Protein AF-A0A8H6HK66-F1 (afdb_monomer)

Mean predicted aligned error: 11.76 Å

Sequence (104 aa):
IKTAQVAADKEKAAKNQAKEAVREQNQKDKEEALTKTGESLVLEDAEIRLPKKDELVRQLDYHRNAESALEIPDGARIPCKLNIRTNAMHIEYLLAAATRYKAR

Nearest PDB structures (foldseek):
  2wpv-assembly3_E  TM=6.144E-01  e=4.700E+00  Saccharomyces cerevisiae

Secondary structure (DSSP, 8-state):
-HHHHHHHHHHHHHHHHHHHHHHHHHHHHHHHTTTTS---SS--HHHHHSS-HHHHHHHHHHHHHHHHTS---TTTSPPPGGG--SHHHHHHHHHHHHHHHHT-

Foldseek 3Di:
DVVVVVVVVVVVVVVVVVVVVVVVVVVVVLVVLAPPQPQDQADDLVSLVPHDPSNLVVNLVSLLVVCVPPPDPPVQGRDDPVPQDDSVSSSVNSVSRNVVVVVD

pLDDT: mean 75.46, std 10.92, range [48.66, 90.69]

Organism: NCBI:txid980116

Structure (mmCIF, N/CA/C/O backbone):
data_AF-A0A8H6HK66-F1
#
_entry.id   AF-A0A8H6HK66-F1
#
loop_
_atom_site.group_PDB
_atom_site.id
_atom_site.type_symbol
_atom_site.label_atom_id
_atom_site.label_alt_id
_atom_site.label_comp_id
_atom_site.label_asym_id
_atom_site.label_entity_id
_atom_site.label_seq_id
_atom_site.pdbx_PDB_ins_code
_atom_site.Cartn_x
_atom_site.Cartn_y
_atom_site.Cartn_z
_atom_site.occupancy
_atom_site.B_iso_or_equiv
_atom_site.auth_seq_id
_atom_site.auth_comp_id
_atom_site.auth_asym_id
_atom_site.auth_atom_id
_atom_site.pdbx_PDB_model_num
ATOM 1 N N . ILE A 1 1 ? -19.675 -4.340 51.185 1.00 56.59 1 ILE A N 1
ATOM 2 C CA . ILE A 1 1 ? -18.888 -5.173 50.236 1.00 56.59 1 ILE A CA 1
ATOM 3 C C . ILE A 1 1 ? -19.566 -5.240 48.860 1.00 56.59 1 ILE A C 1
ATOM 5 O O . ILE A 1 1 ? -18.962 -4.783 47.902 1.00 56.59 1 ILE A O 1
ATOM 9 N N . LYS A 1 2 ? -20.835 -5.676 48.750 1.00 61.50 2 LYS A N 1
ATOM 10 C CA . LYS A 1 2 ? -21.553 -5.785 47.456 1.00 61.50 2 LYS A CA 1
ATOM 11 C C . LYS A 1 2 ? -21.710 -4.469 46.663 1.00 61.50 2 LYS A C 1
ATOM 13 O O . LYS A 1 2 ? -21.674 -4.497 45.442 1.00 61.50 2 LYS A O 1
ATOM 18 N N . THR A 1 3 ? -21.845 -3.316 47.320 1.00 59.31 3 THR A N 1
ATOM 19 C CA . THR A 1 3 ? -22.045 -2.010 46.650 1.00 59.31 3 THR A CA 1
ATOM 20 C C . THR A 1 3 ? -20.788 -1.461 45.968 1.00 59.31 3 THR A C 1
ATOM 22 O O . THR A 1 3 ? -20.888 -0.861 44.902 1.00 59.31 3 THR A O 1
ATOM 25 N N . ALA A 1 4 ? -19.606 -1.707 46.538 1.00 62.53 4 ALA A N 1
ATOM 26 C CA . ALA A 1 4 ? -18.332 -1.263 45.970 1.00 62.53 4 ALA A CA 1
ATOM 27 C C . ALA A 1 4 ? -17.945 -2.059 44.709 1.00 62.53 4 ALA A C 1
ATOM 29 O O . ALA A 1 4 ? -17.420 -1.486 43.760 1.00 62.53 4 ALA A O 1
ATOM 30 N N . GLN A 1 5 ? -18.270 -3.358 44.665 1.00 58.88 5 GLN A N 1
ATOM 31 C CA . GLN A 1 5 ? -18.079 -4.193 43.470 1.00 58.88 5 GLN A CA 1
ATOM 32 C C . GLN A 1 5 ? -18.983 -3.754 42.314 1.00 58.88 5 GLN A C 1
ATOM 34 O O . GLN A 1 5 ? -18.499 -3.555 41.206 1.00 58.88 5 GLN A O 1
ATOM 39 N N . VAL A 1 6 ? -20.266 -3.485 42.584 1.00 67.44 6 VAL A N 1
ATOM 40 C CA . VAL A 1 6 ? -21.215 -3.028 41.552 1.00 67.44 6 VAL A CA 1
ATOM 41 C C . VAL A 1 6 ? -20.816 -1.666 40.964 1.00 67.44 6 VAL A C 1
ATOM 43 O O . VAL A 1 6 ? -21.012 -1.430 39.773 1.00 67.44 6 VAL A O 1
ATOM 46 N N . ALA A 1 7 ? -20.242 -0.766 41.768 1.00 64.56 7 ALA A N 1
ATOM 47 C CA . ALA A 1 7 ? -19.735 0.517 41.280 1.00 64.56 7 ALA A CA 1
ATOM 48 C C . ALA A 1 7 ? -18.500 0.349 40.372 1.00 64.56 7 ALA A C 1
ATOM 50 O O . ALA A 1 7 ? -18.441 0.958 39.305 1.00 64.56 7 ALA A O 1
ATOM 51 N N . ALA A 1 8 ? -17.562 -0.526 40.750 1.00 68.19 8 ALA A N 1
ATOM 52 C CA . ALA A 1 8 ? -16.374 -0.823 39.951 1.00 68.19 8 ALA A CA 1
ATOM 53 C C . ALA A 1 8 ? -16.713 -1.526 38.620 1.00 68.19 8 ALA A C 1
ATOM 55 O O . ALA A 1 8 ? -16.128 -1.202 37.585 1.00 68.19 8 ALA A O 1
ATOM 56 N N . ASP A 1 9 ? -17.693 -2.436 38.617 1.00 64.31 9 ASP A N 1
ATOM 57 C CA . ASP A 1 9 ? -18.159 -3.105 37.396 1.00 64.31 9 ASP A CA 1
ATOM 58 C C . ASP A 1 9 ? -18.830 -2.126 36.422 1.00 64.31 9 ASP A C 1
ATOM 60 O O . ASP A 1 9 ? -18.580 -2.185 35.216 1.00 64.31 9 ASP A O 1
ATOM 64 N N . LYS A 1 10 ? -19.612 -1.161 36.930 1.00 69.00 10 LYS A N 1
ATOM 65 C CA . LYS A 1 10 ? -20.200 -0.092 36.103 1.00 69.00 10 LYS A CA 1
ATOM 66 C C . LYS A 1 10 ? -19.135 0.802 35.469 1.00 69.00 10 LYS A C 1
ATOM 68 O O . LYS A 1 10 ? -19.240 1.137 34.290 1.00 69.00 10 LYS A O 1
ATOM 73 N N . GLU A 1 11 ? -18.092 1.157 36.216 1.00 70.50 11 GLU A N 1
ATOM 74 C CA . GLU A 1 11 ? -17.004 1.990 35.696 1.00 70.50 11 GLU A CA 1
ATOM 75 C C . GLU A 1 11 ? -16.170 1.249 34.633 1.00 70.50 11 GLU A C 1
ATOM 77 O O . GLU A 1 11 ? -15.757 1.829 33.625 1.00 70.50 11 GLU A O 1
ATOM 82 N N .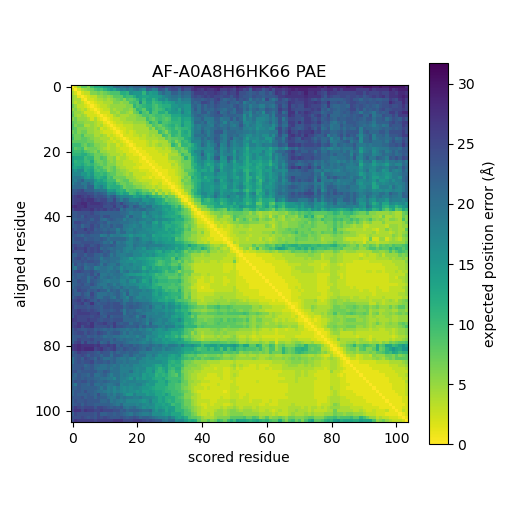 LYS A 1 12 ? -15.964 -0.061 34.815 1.00 67.88 12 LYS A N 1
ATOM 83 C CA . LYS A 1 12 ? -15.271 -0.916 33.844 1.00 67.88 12 LYS A CA 1
ATOM 84 C C . LYS A 1 12 ? -16.091 -1.113 32.565 1.00 67.88 12 LYS A C 1
ATOM 86 O O . LYS A 1 12 ? -15.527 -1.055 31.473 1.00 67.88 12 LYS A O 1
ATOM 91 N N . ALA A 1 13 ? -17.407 -1.286 32.689 1.00 66.75 13 ALA A N 1
ATOM 92 C CA . ALA A 1 13 ? -18.319 -1.384 31.552 1.00 66.75 13 ALA A CA 1
ATOM 93 C C . ALA A 1 13 ? -18.328 -0.094 30.714 1.00 66.75 13 ALA A C 1
ATOM 95 O O . ALA A 1 13 ? -18.186 -0.160 29.494 1.00 66.75 13 ALA A O 1
ATOM 96 N N . ALA A 1 14 ? -18.377 1.076 31.360 1.00 68.06 14 ALA A N 1
ATOM 97 C CA . ALA A 1 14 ? -18.320 2.368 30.674 1.00 68.06 14 ALA A CA 1
ATOM 98 C C . ALA A 1 14 ? -16.990 2.577 29.920 1.00 68.06 14 ALA A C 1
ATOM 100 O O . ALA A 1 14 ? -16.980 3.031 28.776 1.00 68.06 14 ALA A O 1
ATOM 101 N N . LYS A 1 15 ? -15.856 2.183 30.520 1.00 70.06 15 LYS A N 1
ATOM 102 C CA . LYS A 1 15 ? -14.537 2.243 29.860 1.00 70.06 15 LYS A CA 1
ATOM 103 C C . LYS A 1 15 ? -14.431 1.302 28.657 1.00 70.06 15 LYS A C 1
ATOM 105 O O . LYS A 1 15 ? -13.755 1.643 27.687 1.00 70.06 15 LYS A O 1
ATOM 110 N N . ASN A 1 16 ? -15.078 0.138 28.703 1.00 67.25 16 ASN A N 1
ATOM 111 C CA . ASN A 1 16 ? -15.110 -0.785 27.568 1.00 67.25 16 ASN A CA 1
ATOM 112 C C . ASN A 1 16 ? -15.986 -0.256 26.427 1.00 67.25 16 ASN A C 1
ATOM 114 O O . ASN A 1 16 ? -15.521 -0.243 25.291 1.00 67.25 16 ASN A O 1
ATOM 118 N N . GLN A 1 17 ? -17.174 0.275 26.729 1.00 68.12 17 GLN A N 1
ATOM 119 C CA . GLN A 1 17 ? -18.051 0.884 25.720 1.00 68.12 17 GLN A CA 1
ATOM 120 C C . GLN A 1 17 ? -17.382 2.066 25.007 1.00 68.12 17 GLN A C 1
ATOM 122 O O . GLN A 1 17 ? -17.442 2.167 23.785 1.00 68.12 17 GLN A O 1
ATOM 127 N N . ALA A 1 18 ? -16.664 2.924 25.741 1.00 70.31 18 ALA A N 1
ATOM 128 C CA . ALA A 1 18 ? -15.911 4.024 25.136 1.00 70.31 18 ALA A CA 1
ATOM 129 C C . ALA A 1 18 ? -14.796 3.526 24.195 1.00 70.31 18 ALA A C 1
ATOM 131 O O . ALA A 1 18 ? -14.564 4.106 23.136 1.00 70.31 18 ALA A O 1
ATOM 132 N N . LYS A 1 19 ? -14.113 2.430 24.552 1.00 70.06 19 LYS A N 1
ATOM 133 C CA . LYS A 1 19 ? -13.090 1.821 23.689 1.00 70.06 19 LYS A CA 1
ATOM 134 C C . LYS A 1 19 ? -13.682 1.190 22.431 1.00 70.06 19 LYS A C 1
ATOM 136 O O . LYS A 1 19 ? -13.041 1.256 21.385 1.00 70.06 19 LYS A O 1
ATOM 141 N N . GLU A 1 20 ? -14.858 0.578 22.521 1.00 70.88 20 GLU A N 1
ATOM 142 C CA . GLU A 1 20 ? -15.553 0.016 21.358 1.00 70.88 20 GLU A CA 1
ATOM 143 C C . GLU A 1 20 ? -16.052 1.111 20.415 1.00 70.88 20 GLU A C 1
ATOM 145 O O . GLU A 1 20 ? -15.766 1.036 19.225 1.00 70.88 20 GLU A O 1
ATOM 150 N N . ALA A 1 21 ? -16.641 2.188 20.938 1.00 69.69 21 ALA A N 1
ATOM 151 C CA . ALA A 1 21 ? -17.063 3.333 20.129 1.00 69.69 21 ALA A CA 1
ATOM 152 C C . ALA A 1 21 ? -15.890 3.976 19.364 1.00 69.69 21 ALA A C 1
ATOM 154 O O . ALA A 1 21 ? -16.003 4.290 18.182 1.00 69.69 21 ALA A O 1
ATOM 155 N N . VAL A 1 22 ? -14.723 4.115 20.005 1.00 70.69 22 VAL A N 1
ATOM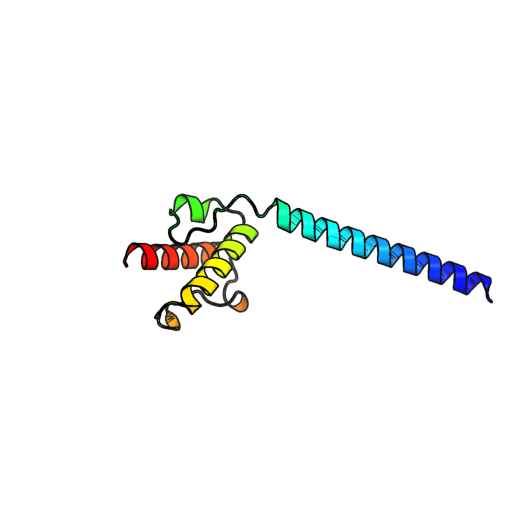 156 C CA . VAL A 1 22 ? -13.504 4.611 19.340 1.00 70.69 22 VAL A CA 1
ATOM 157 C C . VAL A 1 22 ? -13.004 3.631 18.276 1.00 70.69 22 VAL A C 1
ATOM 159 O O . VAL A 1 22 ? -12.474 4.057 17.252 1.00 70.69 22 VAL A O 1
ATOM 162 N N . ARG A 1 23 ? -13.145 2.316 18.485 1.00 67.38 23 ARG A N 1
ATOM 163 C CA . ARG A 1 23 ? -12.786 1.317 17.467 1.00 67.38 23 ARG A CA 1
ATOM 164 C C . ARG A 1 23 ? -13.716 1.392 16.264 1.00 67.38 23 ARG A C 1
ATOM 166 O O . ARG A 1 23 ? -13.197 1.456 15.158 1.00 67.38 23 ARG A O 1
ATOM 173 N N . GLU A 1 24 ? -15.027 1.452 16.477 1.00 72.69 24 GLU A N 1
ATOM 174 C CA . GLU A 1 24 ? -16.015 1.579 15.400 1.00 72.69 24 GLU A CA 1
ATOM 175 C C . GLU A 1 24 ? -15.852 2.884 14.620 1.00 72.69 24 GLU A C 1
ATOM 177 O O . GLU A 1 24 ? -15.871 2.858 13.393 1.00 72.69 24 GLU A O 1
ATOM 182 N N . GLN A 1 25 ? -15.619 4.012 15.300 1.00 66.62 25 GLN A N 1
ATOM 183 C CA . GLN A 1 25 ? -15.380 5.293 14.631 1.00 66.62 25 GLN A CA 1
ATOM 184 C C . GLN A 1 25 ? -14.101 5.242 13.790 1.00 66.62 25 GLN A C 1
ATOM 186 O O . GLN A 1 25 ? -14.136 5.570 12.615 1.00 66.62 25 GLN A O 1
ATOM 191 N N . ASN A 1 26 ? -12.998 4.716 14.334 1.00 66.69 26 ASN A N 1
ATOM 192 C CA . ASN A 1 26 ? -11.770 4.520 13.557 1.00 66.69 26 ASN A CA 1
ATOM 193 C C . ASN A 1 26 ? -11.955 3.549 12.382 1.00 66.69 26 ASN A C 1
ATOM 195 O O . ASN A 1 26 ? -11.200 3.610 11.417 1.00 66.69 26 ASN A O 1
ATOM 199 N N . GLN A 1 27 ? -12.888 2.604 12.480 1.00 66.06 27 GLN A N 1
ATOM 200 C CA . GLN A 1 27 ? -13.188 1.649 11.418 1.00 66.06 27 GLN A CA 1
ATOM 201 C C . GLN A 1 27 ? -13.994 2.325 10.304 1.00 66.06 27 GLN A C 1
ATOM 203 O O . GLN A 1 27 ? -13.604 2.223 9.146 1.00 66.06 27 GLN A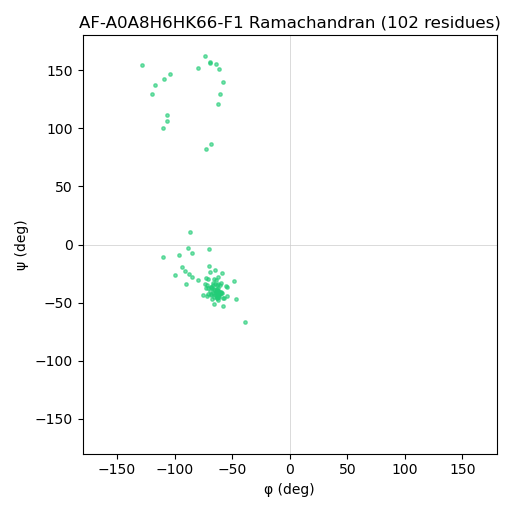 O 1
ATOM 208 N N . LYS A 1 28 ? -14.995 3.134 10.665 1.00 64.94 28 LYS A N 1
ATOM 209 C CA . LYS A 1 28 ? -15.744 3.989 9.735 1.00 64.94 28 LYS A CA 1
ATOM 210 C C . LYS A 1 28 ? -14.869 5.050 9.079 1.00 64.94 28 LYS A C 1
ATOM 212 O O . LYS A 1 28 ? -14.871 5.155 7.864 1.00 64.94 28 LYS A O 1
ATOM 217 N N . ASP A 1 29 ? -14.036 5.754 9.840 1.00 58.62 29 ASP A N 1
ATOM 218 C CA . ASP A 1 29 ? -13.121 6.766 9.300 1.00 58.62 29 ASP A CA 1
ATOM 219 C C . ASP A 1 29 ? -12.113 6.127 8.318 1.00 58.62 29 ASP A C 1
ATOM 221 O O . ASP A 1 29 ? -11.752 6.723 7.303 1.00 58.62 29 ASP A O 1
ATOM 225 N N . LYS A 1 30 ? -11.694 4.875 8.572 1.00 55.31 30 LYS A N 1
ATOM 226 C CA . LYS A 1 30 ? -10.876 4.075 7.640 1.00 55.31 30 LYS A CA 1
ATOM 227 C C . LYS A 1 30 ? -11.636 3.600 6.403 1.00 55.31 30 LYS A C 1
ATOM 229 O O . LYS A 1 30 ? -10.976 3.369 5.389 1.00 55.31 30 LYS A O 1
ATOM 234 N N . GLU A 1 31 ? -12.945 3.385 6.505 1.00 57.47 31 GLU A N 1
ATOM 235 C CA . GLU A 1 31 ? -13.863 3.005 5.418 1.00 57.47 31 GLU A CA 1
ATOM 236 C C . GLU A 1 31 ? -14.278 4.207 4.557 1.00 57.47 31 GLU A C 1
ATOM 238 O O . GLU A 1 31 ? -14.451 4.068 3.351 1.00 57.47 31 GLU A O 1
ATOM 243 N N . GLU A 1 32 ? -14.351 5.401 5.140 1.00 54.69 32 GLU A N 1
ATOM 244 C CA . GLU A 1 32 ? -14.783 6.634 4.479 1.00 54.69 32 GLU A CA 1
ATOM 245 C C . GLU A 1 32 ? -13.606 7.395 3.841 1.00 54.69 32 GLU A C 1
ATOM 247 O O . GLU A 1 32 ? -13.721 7.946 2.746 1.00 54.69 32 GLU A O 1
ATOM 252 N N . ALA A 1 33 ? -12.413 7.346 4.450 1.00 48.66 33 ALA A N 1
ATOM 253 C CA . ALA A 1 33 ? -11.171 7.832 3.832 1.00 48.66 33 ALA A CA 1
ATOM 254 C C . ALA A 1 33 ? -10.689 6.956 2.656 1.00 48.66 33 ALA A C 1
ATOM 256 O O . ALA A 1 33 ? -9.688 7.256 2.014 1.00 48.66 33 ALA A O 1
ATOM 257 N N . LEU A 1 34 ? -11.383 5.853 2.402 1.00 49.66 34 LEU A N 1
ATOM 258 C CA . LEU A 1 34 ? -10.986 4.753 1.538 1.00 49.66 34 LEU A CA 1
ATOM 259 C C . LEU A 1 34 ? -11.378 4.941 0.071 1.00 49.66 34 LEU A C 1
ATOM 261 O O . LEU A 1 34 ? -10.778 4.367 -0.827 1.00 49.66 34 LEU A O 1
ATOM 265 N N . THR A 1 35 ? -12.412 5.733 -0.180 1.00 51.09 35 THR A N 1
ATOM 266 C CA . THR A 1 35 ? -13.133 5.752 -1.457 1.00 51.09 35 THR A CA 1
ATOM 267 C C . THR A 1 35 ? -12.538 6.670 -2.529 1.00 51.09 35 THR A C 1
ATOM 269 O O . THR A 1 35 ? -13.199 6.918 -3.533 1.00 51.09 35 THR A O 1
ATOM 272 N N . LYS A 1 36 ? -11.324 7.215 -2.354 1.00 55.06 36 LYS A N 1
ATOM 273 C CA . LYS A 1 36 ? -10.781 8.247 -3.266 1.00 55.06 36 LYS A CA 1
ATOM 274 C C . LYS A 1 36 ? -9.614 7.830 -4.157 1.00 55.06 36 LYS A C 1
ATOM 276 O O . LYS A 1 36 ? -9.319 8.554 -5.104 1.00 55.06 36 LYS A O 1
ATOM 281 N N . THR A 1 37 ? -9.010 6.667 -3.940 1.00 55.84 37 THR A N 1
ATOM 282 C CA . THR A 1 37 ? -8.074 6.068 -4.903 1.00 55.84 37 THR A CA 1
ATOM 283 C C . THR A 1 37 ? -8.774 4.892 -5.565 1.00 55.84 37 THR A C 1
ATOM 285 O O . THR A 1 37 ? -9.110 3.916 -4.903 1.00 55.84 37 THR A O 1
ATOM 288 N N . GLY A 1 38 ? -9.087 5.012 -6.856 1.00 59.06 38 GLY A N 1
ATOM 289 C CA . GLY A 1 38 ? -9.629 3.883 -7.606 1.00 59.06 38 GLY A CA 1
ATOM 290 C C . GLY A 1 38 ? -8.613 2.741 -7.606 1.00 59.06 38 GLY A C 1
ATOM 291 O O . GLY A 1 38 ? -7.443 2.966 -7.911 1.00 59.06 38 GLY A O 1
ATOM 292 N N . GLU A 1 39 ? -9.042 1.528 -7.257 1.00 67.12 39 GLU A N 1
ATOM 293 C CA . GLU A 1 39 ? -8.200 0.331 -7.322 1.00 67.12 39 GLU A CA 1
ATOM 294 C C . GLU A 1 39 ? -7.911 -0.009 -8.794 1.00 67.12 39 GLU A C 1
ATOM 296 O O . GLU A 1 39 ? -8.642 -0.760 -9.437 1.00 67.12 39 GLU A O 1
ATOM 301 N N . SER A 1 40 ? -6.859 0.594 -9.352 1.00 73.06 40 SER A N 1
ATOM 302 C CA . SER A 1 40 ? -6.389 0.340 -10.717 1.00 73.06 40 SER A CA 1
ATOM 303 C C . SER A 1 40 ? -4.981 -0.243 -10.708 1.00 73.06 40 SER A C 1
ATOM 305 O O . SER A 1 40 ? -4.103 0.226 -9.986 1.00 73.06 40 SER A O 1
ATOM 307 N N . LEU A 1 41 ? -4.732 -1.253 -11.545 1.00 72.50 41 LEU A N 1
ATOM 308 C CA . LEU A 1 41 ? -3.377 -1.770 -11.758 1.00 72.50 41 LEU A CA 1
ATOM 309 C C . LEU A 1 41 ? -2.518 -0.804 -12.574 1.00 72.50 41 LEU A C 1
ATOM 311 O O . LEU A 1 41 ? -1.305 -0.760 -12.400 1.00 72.50 41 LEU A O 1
ATOM 315 N N . VAL A 1 42 ? -3.142 -0.009 -13.436 1.00 77.38 42 VAL A N 1
ATOM 316 C CA . VAL A 1 42 ? -2.459 0.997 -14.240 1.00 77.38 42 VAL A CA 1
ATOM 317 C C . VAL A 1 42 ? -2.870 2.356 -13.703 1.00 77.38 42 VAL A C 1
ATOM 319 O O . VAL A 1 42 ? -3.974 2.824 -13.968 1.00 77.38 42 VAL A O 1
ATOM 322 N N . LEU A 1 43 ? -1.988 2.944 -12.901 1.00 79.38 43 LEU A N 1
ATOM 323 C CA . LEU A 1 43 ? -2.139 4.300 -12.390 1.00 79.38 43 LEU A CA 1
ATOM 324 C C . LEU A 1 43 ? -1.217 5.249 -13.149 1.00 79.38 43 LEU A C 1
ATOM 326 O O . LEU A 1 43 ? -0.109 4.877 -13.555 1.00 79.38 43 LEU A O 1
ATOM 330 N N . GLU A 1 44 ? -1.668 6.484 -13.316 1.00 82.44 44 GLU A N 1
ATOM 331 C CA . GLU A 1 44 ? -0.827 7.579 -13.780 1.00 82.44 44 GLU A CA 1
ATOM 332 C C . GLU A 1 44 ? 0.039 8.139 -12.645 1.00 82.44 44 GLU A C 1
ATOM 334 O O . GLU A 1 44 ? -0.338 8.135 -11.472 1.00 82.44 44 GLU A O 1
ATOM 339 N N . ASP A 1 45 ? 1.204 8.693 -12.988 1.00 79.06 45 ASP A N 1
ATOM 340 C CA . ASP A 1 45 ? 2.141 9.271 -12.015 1.00 79.06 45 ASP A CA 1
ATOM 341 C C . ASP A 1 45 ? 1.483 10.326 -11.115 1.00 79.06 45 ASP A C 1
ATOM 343 O O . ASP A 1 45 ? 1.790 10.423 -9.923 1.00 79.06 45 ASP 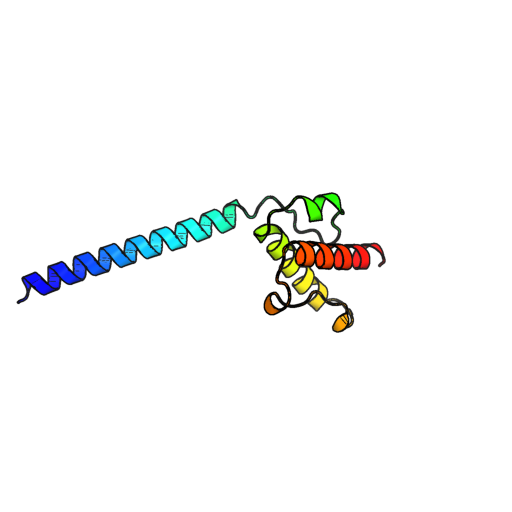A O 1
ATOM 347 N N . ALA A 1 46 ? 0.564 11.115 -11.679 1.00 77.81 46 ALA A N 1
ATOM 348 C CA . ALA A 1 46 ? -0.203 12.105 -10.934 1.00 77.81 46 ALA A CA 1
ATOM 349 C C . ALA A 1 46 ? -1.082 11.440 -9.861 1.00 77.81 46 ALA A C 1
ATOM 351 O O . ALA A 1 46 ? -1.095 11.887 -8.713 1.00 77.81 46 ALA A O 1
ATOM 352 N N . GLU A 1 47 ? -1.745 10.335 -10.207 1.00 77.88 47 GLU A N 1
ATOM 353 C CA . GLU A 1 47 ? -2.634 9.574 -9.323 1.00 77.88 47 GLU A CA 1
ATOM 354 C C . GLU A 1 47 ? -1.876 8.859 -8.203 1.00 77.88 47 GLU A C 1
ATOM 356 O O . GLU A 1 47 ? -2.452 8.601 -7.154 1.00 77.88 47 GLU A O 1
ATOM 361 N N . ILE A 1 48 ? -0.582 8.582 -8.385 1.00 80.62 48 ILE A N 1
ATOM 362 C CA . ILE A 1 48 ? 0.276 7.978 -7.354 1.00 80.62 48 ILE A CA 1
ATOM 363 C C . ILE A 1 48 ? 0.853 9.040 -6.405 1.00 80.62 48 ILE A C 1
ATOM 365 O O . ILE A 1 48 ? 1.145 8.744 -5.249 1.00 80.62 48 ILE A O 1
ATOM 369 N N . ARG A 1 49 ? 1.040 10.287 -6.855 1.00 79.69 49 ARG A N 1
ATOM 370 C CA . ARG A 1 49 ? 1.668 11.352 -6.044 1.00 79.69 49 ARG A CA 1
ATOM 371 C C . ARG A 1 49 ? 0.679 12.187 -5.226 1.00 79.69 49 ARG A C 1
ATOM 373 O O . ARG A 1 49 ? 1.085 12.809 -4.248 1.00 79.69 49 ARG A O 1
ATOM 380 N N . LEU A 1 50 ? -0.588 12.220 -5.633 1.00 75.31 50 LEU A N 1
ATOM 381 C CA . LEU A 1 50 ? -1.691 12.919 -4.958 1.00 75.31 50 LEU A CA 1
ATOM 382 C C . LEU A 1 50 ? -2.193 12.282 -3.637 1.00 75.31 50 LEU A C 1
ATOM 384 O O . LEU A 1 50 ? -2.554 13.045 -2.736 1.00 75.31 50 LEU A O 1
ATOM 388 N N . PRO A 1 51 ? -2.260 10.943 -3.486 1.00 76.00 51 PRO A N 1
ATOM 389 C CA . PRO A 1 51 ? -2.935 10.308 -2.357 1.00 76.00 51 PRO A CA 1
ATOM 390 C C . PRO A 1 51 ? -2.227 10.489 -1.013 1.00 76.00 51 PRO A C 1
ATOM 392 O O . PRO A 1 51 ? -1.009 10.673 -0.918 1.00 76.00 51 PRO A O 1
ATOM 395 N N . LYS A 1 52 ? -2.998 10.360 0.071 1.00 78.75 52 LYS A N 1
ATOM 396 C CA . LYS A 1 52 ? -2.456 10.315 1.437 1.00 78.75 52 LYS A CA 1
ATOM 397 C C . LYS A 1 52 ? -1.774 8.970 1.704 1.00 78.75 52 LYS A C 1
ATOM 399 O O . LYS A 1 52 ? -2.038 7.971 1.046 1.00 78.75 52 LYS A O 1
ATOM 404 N N . LYS A 1 53 ? -0.929 8.914 2.741 1.00 81.62 53 LYS A N 1
ATOM 405 C CA . LYS A 1 53 ? -0.188 7.698 3.133 1.00 81.62 53 LYS A CA 1
ATOM 406 C C . LYS A 1 53 ? -1.064 6.441 3.187 1.00 81.62 53 LYS A C 1
ATOM 408 O O . LYS A 1 53 ? -0.662 5.406 2.667 1.00 81.62 53 LYS A O 1
ATOM 413 N N . ASP A 1 54 ? -2.234 6.530 3.812 1.00 80.00 54 ASP A N 1
ATOM 414 C CA . ASP A 1 54 ? -3.119 5.376 4.000 1.00 80.00 54 ASP A CA 1
ATOM 415 C C . ASP A 1 54 ? -3.690 4.847 2.674 1.00 80.00 54 ASP A C 1
ATOM 417 O O . ASP A 1 54 ? -3.841 3.637 2.509 1.00 80.00 54 ASP A O 1
ATOM 421 N N . GLU A 1 55 ? -3.929 5.734 1.707 1.00 80.38 55 GLU A N 1
ATOM 422 C CA . GLU A 1 55 ? -4.352 5.384 0.347 1.00 80.38 55 GLU A CA 1
ATOM 423 C C . GLU A 1 55 ? -3.202 4.729 -0.431 1.00 80.38 55 GLU A C 1
ATOM 425 O O . GLU A 1 55 ? -3.399 3.680 -1.036 1.00 80.38 55 GLU A O 1
ATOM 430 N N . LEU A 1 56 ? -1.974 5.256 -0.328 1.00 85.50 56 LEU A N 1
ATOM 431 C CA . LEU A 1 56 ? -0.784 4.646 -0.944 1.00 85.50 56 LEU A CA 1
ATOM 432 C C . LEU A 1 56 ? -0.521 3.229 -0.416 1.00 85.50 56 LEU A C 1
ATOM 434 O O . LEU A 1 56 ? -0.165 2.326 -1.170 1.00 85.50 56 LEU A O 1
ATOM 438 N N . VAL A 1 57 ? -0.700 3.022 0.892 1.00 84.62 57 VAL A N 1
ATOM 439 C CA . VAL A 1 57 ? -0.612 1.695 1.518 1.00 84.62 57 VAL A CA 1
ATOM 440 C C . VAL A 1 57 ? -1.710 0.772 0.979 1.00 84.62 57 VAL A C 1
ATOM 442 O O . VAL A 1 57 ? -1.413 -0.376 0.649 1.00 84.62 57 VAL A O 1
ATOM 445 N N . ARG A 1 58 ? -2.943 1.295 0.876 1.00 81.25 58 ARG A N 1
ATOM 446 C CA . ARG A 1 58 ? -4.096 0.740 0.138 1.00 81.25 58 ARG A CA 1
ATOM 447 C C . ARG A 1 58 ? -3.683 0.114 -1.182 1.00 81.25 58 ARG A C 1
ATOM 449 O O . ARG A 1 58 ? -3.710 -1.098 -1.396 1.00 81.25 58 ARG A O 1
ATOM 456 N N . GLN A 1 59 ? -3.228 1.010 -2.033 1.00 86.00 59 GLN A N 1
ATOM 457 C CA . GLN A 1 59 ? -2.871 0.723 -3.397 1.00 86.00 59 GLN A CA 1
ATOM 458 C C . GLN A 1 59 ? -1.747 -0.314 -3.477 1.00 86.00 59 GLN A C 1
ATOM 460 O O . GLN A 1 59 ? -1.831 -1.269 -4.244 1.00 86.00 59 GLN A O 1
ATOM 465 N N . LEU A 1 60 ? -0.724 -0.205 -2.625 1.00 88.19 60 LEU A N 1
ATOM 466 C CA . LEU A 1 60 ? 0.364 -1.183 -2.583 1.00 88.19 60 LEU A CA 1
ATOM 467 C C . LEU A 1 60 ? -0.094 -2.583 -2.183 1.00 88.19 60 LEU A C 1
ATOM 469 O O . LEU A 1 60 ? 0.424 -3.555 -2.726 1.00 88.19 60 LEU A O 1
ATOM 473 N N . ASP A 1 61 ? -1.024 -2.709 -1.237 1.00 85.75 61 ASP A N 1
ATOM 474 C CA . ASP A 1 61 ? -1.580 -4.013 -0.876 1.00 85.75 61 ASP A CA 1
ATOM 475 C C . ASP A 1 61 ? -2.393 -4.607 -2.029 1.00 85.75 61 ASP A C 1
ATOM 477 O O 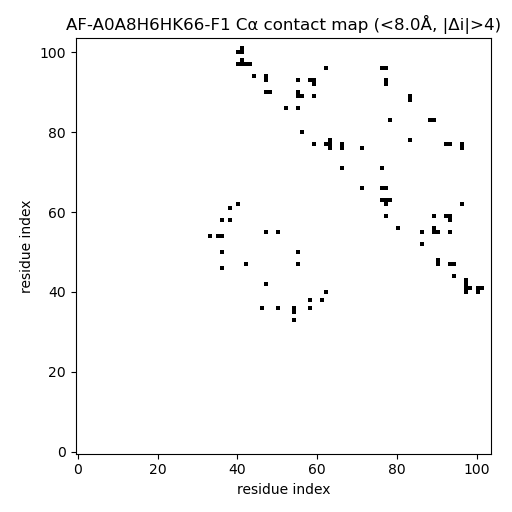. ASP A 1 61 ? -2.246 -5.794 -2.322 1.00 85.75 61 ASP A O 1
ATOM 481 N N . TYR A 1 62 ? -3.187 -3.779 -2.715 1.00 86.44 62 TYR A N 1
ATOM 482 C CA . TYR A 1 62 ? -3.934 -4.185 -3.903 1.00 86.44 62 TYR A CA 1
ATOM 483 C C . TYR A 1 62 ? -3.000 -4.718 -4.998 1.00 86.44 62 TYR A C 1
ATOM 485 O O . TYR A 1 62 ? -3.149 -5.859 -5.440 1.00 86.44 62 TYR A O 1
ATOM 493 N N . HIS A 1 63 ? -1.972 -3.949 -5.375 1.00 86.88 63 HIS A N 1
ATOM 494 C CA . HIS A 1 63 ? -1.002 -4.403 -6.369 1.00 86.88 63 HIS A CA 1
ATOM 495 C C . HIS A 1 63 ? -0.235 -5.640 -5.892 1.00 86.88 63 HIS A C 1
ATOM 497 O O . HIS A 1 63 ? -0.046 -6.551 -6.682 1.00 86.88 63 HIS A O 1
ATOM 503 N N . ARG A 1 64 ? 0.167 -5.735 -4.616 1.00 87.50 64 ARG A N 1
ATOM 504 C CA . ARG A 1 64 ? 0.864 -6.926 -4.092 1.00 87.50 64 ARG A CA 1
ATOM 505 C C . ARG A 1 64 ? 0.010 -8.189 -4.231 1.00 87.50 64 ARG A C 1
ATOM 507 O O . ARG A 1 64 ? 0.525 -9.239 -4.607 1.00 87.50 64 ARG A O 1
ATOM 514 N N . ASN A 1 65 ? -1.291 -8.083 -3.962 1.00 85.75 65 ASN A N 1
ATOM 515 C CA . ASN A 1 65 ? -2.227 -9.183 -4.175 1.00 85.75 65 ASN A CA 1
ATOM 516 C C . ASN A 1 65 ? -2.350 -9.526 -5.664 1.00 85.75 65 ASN A C 1
ATOM 518 O O . ASN A 1 65 ? -2.331 -10.703 -6.015 1.00 85.75 65 ASN A O 1
ATOM 522 N N . ALA A 1 66 ? -2.403 -8.530 -6.547 1.00 84.31 66 ALA A N 1
ATOM 523 C CA . ALA A 1 66 ? -2.420 -8.770 -7.987 1.00 84.31 66 ALA A CA 1
ATOM 524 C C . ALA A 1 66 ? -1.127 -9.440 -8.491 1.00 84.31 66 ALA A C 1
ATOM 526 O O . ALA A 1 66 ? -1.192 -10.374 -9.286 1.00 84.31 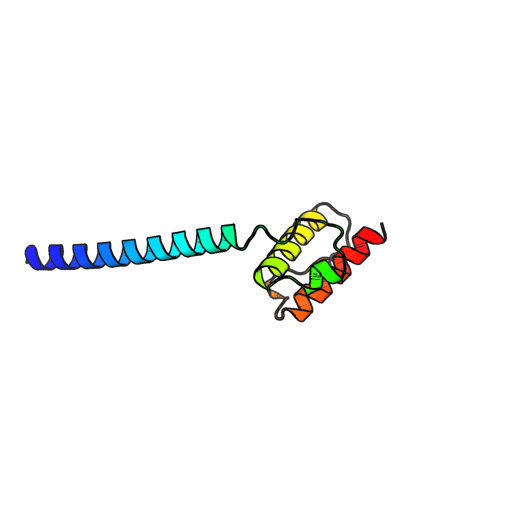66 ALA A O 1
ATOM 527 N N . GLU A 1 67 ? 0.042 -9.043 -7.976 1.00 85.06 67 GLU A N 1
ATOM 528 C CA . GLU A 1 67 ? 1.334 -9.652 -8.317 1.00 85.06 67 GLU A CA 1
ATOM 529 C C . GLU A 1 67 ? 1.446 -11.115 -7.871 1.00 85.06 67 GLU A C 1
ATOM 531 O O . GLU A 1 67 ? 2.231 -11.861 -8.455 1.00 85.06 67 GLU A O 1
ATOM 536 N N . SER A 1 68 ? 0.656 -11.555 -6.883 1.00 82.31 68 SER A N 1
ATOM 537 C CA . SER A 1 68 ? 0.653 -12.955 -6.435 1.00 82.31 68 SER A CA 1
ATOM 538 C C . SER A 1 68 ? 0.166 -13.927 -7.516 1.00 82.31 68 SER A C 1
ATOM 540 O O . SER A 1 68 ? 0.640 -15.060 -7.577 1.00 82.31 68 SER A O 1
ATOM 542 N N . ALA A 1 69 ? -0.728 -13.468 -8.397 1.00 81.00 69 ALA A N 1
ATOM 543 C CA . ALA A 1 69 ? -1.242 -14.234 -9.529 1.00 81.00 69 ALA A CA 1
ATOM 544 C C . ALA A 1 69 ? -0.373 -14.090 -10.793 1.00 81.00 69 ALA A C 1
ATOM 546 O O . ALA A 1 69 ? -0.663 -14.711 -11.814 1.00 81.00 69 ALA A O 1
ATOM 547 N N . LEU A 1 70 ? 0.677 -13.264 -10.744 1.00 81.25 70 LEU A N 1
ATOM 548 C CA . LEU A 1 70 ? 1.537 -12.964 -11.882 1.00 81.25 70 LEU A 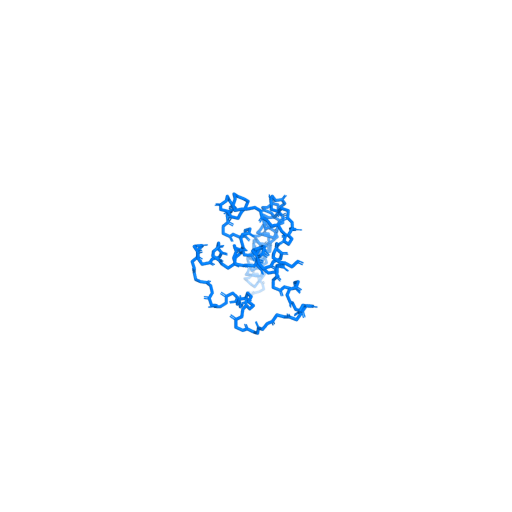CA 1
ATOM 549 C C . LEU A 1 70 ? 2.918 -13.607 -11.718 1.00 81.25 70 LEU A C 1
ATOM 551 O O . LEU A 1 70 ? 3.527 -13.609 -10.643 1.00 81.25 70 LEU A O 1
ATOM 555 N N . GLU A 1 71 ? 3.466 -14.082 -12.835 1.00 85.44 71 GLU A N 1
ATOM 556 C CA . GLU A 1 71 ? 4.863 -14.509 -12.927 1.00 85.44 71 GLU A CA 1
ATOM 557 C C . GLU A 1 71 ? 5.778 -13.275 -12.907 1.00 85.44 71 GLU A C 1
ATOM 559 O O . GLU A 1 71 ? 6.157 -12.721 -13.941 1.00 85.44 71 GLU A O 1
ATOM 564 N N . ILE A 1 72 ? 6.058 -12.775 -11.704 1.00 83.06 72 ILE A N 1
ATOM 565 C CA . ILE A 1 72 ? 6.976 -11.665 -11.433 1.00 83.06 72 ILE A CA 1
ATOM 566 C C . ILE A 1 72 ? 8.081 -12.201 -10.517 1.00 83.06 72 ILE A C 1
ATOM 568 O O . ILE A 1 72 ? 7.753 -12.808 -9.497 1.00 83.06 72 ILE A O 1
ATOM 572 N N . PRO A 1 73 ? 9.370 -11.983 -10.834 1.00 84.44 73 PRO A N 1
ATOM 573 C CA . PRO A 1 73 ? 10.471 -12.381 -9.961 1.00 84.44 73 PRO A CA 1
ATOM 574 C C . PRO A 1 73 ? 10.361 -11.740 -8.572 1.00 84.44 73 PRO A C 1
ATOM 576 O O . PRO A 1 73 ? 10.066 -10.550 -8.471 1.00 84.44 73 PRO A O 1
ATOM 579 N N . ASP A 1 74 ? 10.671 -12.485 -7.507 1.00 79.12 74 ASP A N 1
ATOM 580 C CA . ASP A 1 74 ? 10.493 -12.020 -6.119 1.00 79.12 74 ASP A CA 1
ATOM 581 C C . ASP A 1 74 ? 11.206 -10.696 -5.809 1.00 79.12 74 ASP A C 1
ATOM 583 O O . ASP A 1 74 ? 10.661 -9.857 -5.098 1.00 79.12 74 ASP A O 1
ATOM 587 N N . GLY A 1 75 ? 12.388 -10.461 -6.387 1.00 80.69 75 GLY A N 1
ATOM 588 C CA . GLY A 1 75 ? 13.129 -9.207 -6.204 1.00 80.69 75 GLY A CA 1
ATOM 589 C C . GLY A 1 75 ? 12.501 -7.989 -6.891 1.00 80.69 75 GLY A C 1
ATOM 590 O O . GLY A 1 75 ? 12.825 -6.858 -6.542 1.00 80.69 75 GLY A O 1
ATOM 591 N N . ALA A 1 76 ? 11.609 -8.206 -7.860 1.00 81.94 76 ALA A N 1
ATOM 592 C CA . ALA A 1 76 ? 10.873 -7.141 -8.530 1.00 81.94 76 ALA A CA 1
ATOM 593 C C . ALA A 1 76 ? 9.508 -6.881 -7.879 1.00 81.94 76 ALA A C 1
ATOM 595 O O . ALA A 1 76 ? 8.945 -5.809 -8.090 1.00 81.94 76 ALA A O 1
ATOM 596 N N . ARG A 1 77 ? 8.972 -7.821 -7.094 1.00 85.19 77 ARG A N 1
ATOM 597 C CA . ARG A 1 77 ? 7.655 -7.684 -6.464 1.00 85.19 77 ARG A CA 1
ATOM 598 C C . ARG A 1 77 ? 7.610 -6.533 -5.465 1.00 85.19 77 ARG A C 1
ATOM 600 O O . ARG A 1 77 ? 8.618 -6.128 -4.887 1.00 85.19 77 ARG A O 1
ATOM 607 N N . ILE A 1 78 ? 6.409 -6.018 -5.237 1.00 88.12 78 ILE A N 1
ATOM 608 C CA . ILE A 1 78 ? 6.144 -5.037 -4.194 1.00 88.12 78 ILE A CA 1
ATOM 609 C C . ILE A 1 78 ? 6.455 -5.676 -2.837 1.00 88.12 78 ILE A C 1
ATOM 611 O O . ILE A 1 78 ? 5.813 -6.660 -2.451 1.00 88.12 78 ILE A O 1
ATOM 615 N N . PRO A 1 79 ? 7.388 -5.106 -2.060 1.00 85.88 79 PRO A N 1
ATOM 616 C CA . PRO A 1 79 ? 7.750 -5.679 -0.780 1.00 85.88 79 PRO A CA 1
ATOM 617 C C . PRO A 1 79 ? 6.618 -5.537 0.246 1.00 85.88 79 PRO A C 1
ATOM 619 O O . PRO A 1 79 ? 5.758 -4.652 0.179 1.00 85.88 79 PRO A O 1
ATOM 622 N N . CYS A 1 80 ? 6.628 -6.421 1.242 1.00 81.75 80 CYS A N 1
ATOM 623 C CA . CYS A 1 80 ? 5.712 -6.345 2.376 1.00 81.75 80 CYS A CA 1
ATOM 624 C C . CYS A 1 80 ? 5.912 -5.045 3.172 1.00 81.75 80 CYS A C 1
ATOM 626 O O . CYS A 1 80 ? 7.027 -4.528 3.267 1.00 81.75 80 CYS A O 1
ATOM 628 N N . LYS A 1 81 ? 4.840 -4.560 3.820 1.00 68.88 81 LYS A N 1
ATOM 629 C CA . LYS A 1 81 ? 4.814 -3.283 4.567 1.00 68.88 81 LYS A CA 1
ATOM 630 C C . LYS A 1 81 ? 5.978 -3.085 5.541 1.00 68.88 81 LYS A C 1
ATOM 632 O O . LYS A 1 81 ? 6.406 -1.957 5.742 1.00 68.88 81 LYS A O 1
ATOM 637 N N . LEU A 1 82 ? 6.513 -4.162 6.120 1.00 65.12 82 LEU A N 1
ATOM 638 C CA . LEU A 1 82 ? 7.650 -4.105 7.047 1.00 65.12 82 LEU A CA 1
ATOM 639 C C . LEU A 1 82 ? 8.911 -3.466 6.432 1.00 65.12 82 LEU A C 1
ATOM 641 O O . LEU A 1 82 ? 9.724 -2.900 7.161 1.00 65.12 82 LEU A O 1
ATOM 645 N N . ASN A 1 83 ? 9.048 -3.497 5.104 1.00 75.75 83 ASN A N 1
ATOM 646 C CA . ASN A 1 83 ? 10.203 -2.954 4.389 1.00 75.75 83 ASN A CA 1
ATOM 647 C C . ASN A 1 83 ? 9.984 -1.529 3.852 1.00 75.75 83 ASN A C 1
ATOM 649 O O . ASN A 1 83 ? 10.944 -0.902 3.407 1.00 75.75 83 ASN A O 1
ATOM 653 N N . ILE A 1 84 ? 8.761 -0.986 3.904 1.00 83.62 84 ILE A N 1
ATOM 654 C CA . ILE A 1 84 ? 8.433 0.335 3.346 1.00 83.62 84 ILE A CA 1
ATOM 655 C C . ILE A 1 84 ? 8.235 1.336 4.489 1.00 83.62 84 ILE A C 1
ATOM 657 O O . ILE A 1 84 ? 7.229 1.312 5.196 1.00 83.62 84 ILE A O 1
ATOM 661 N N . ARG A 1 85 ? 9.209 2.231 4.691 1.00 83.19 85 ARG A N 1
ATOM 662 C CA . ARG A 1 85 ? 9.257 3.106 5.881 1.00 83.19 85 ARG A CA 1
ATOM 663 C C . ARG A 1 85 ? 8.738 4.524 5.644 1.00 83.19 85 ARG A C 1
ATOM 665 O O . ARG A 1 85 ? 8.272 5.162 6.586 1.00 83.19 85 ARG A O 1
ATOM 672 N N . THR A 1 86 ? 8.795 5.023 4.411 1.00 88.31 86 THR A N 1
ATOM 673 C CA . THR A 1 86 ? 8.474 6.423 4.076 1.00 88.31 86 THR A CA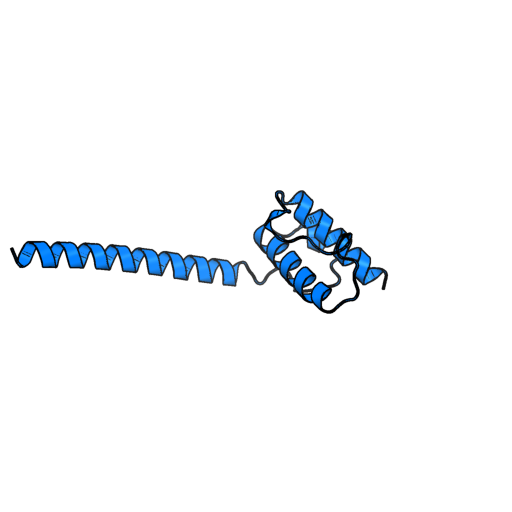 1
ATOM 674 C C . THR A 1 86 ? 7.464 6.510 2.939 1.00 88.31 86 THR A C 1
ATOM 676 O O . THR A 1 86 ? 7.391 5.608 2.109 1.00 88.31 86 THR A O 1
ATOM 679 N N . ASN A 1 87 ? 6.693 7.600 2.862 1.00 86.31 87 ASN A N 1
ATOM 680 C CA . ASN A 1 87 ? 5.740 7.809 1.760 1.00 86.31 87 ASN A CA 1
ATOM 681 C C . ASN A 1 87 ? 6.439 7.853 0.396 1.00 86.31 87 ASN A C 1
ATOM 683 O O . ASN A 1 87 ? 5.895 7.335 -0.570 1.00 86.31 87 ASN A O 1
ATOM 687 N N . ALA A 1 88 ? 7.655 8.406 0.334 1.00 88.50 88 ALA A N 1
ATOM 688 C CA . ALA A 1 88 ? 8.464 8.408 -0.882 1.00 88.50 88 ALA A CA 1
ATOM 689 C C . ALA A 1 88 ? 8.703 6.980 -1.397 1.00 88.50 88 ALA A C 1
ATOM 691 O O . ALA A 1 88 ? 8.434 6.707 -2.560 1.00 88.50 88 ALA A O 1
ATOM 692 N N . MET A 1 89 ? 9.064 6.042 -0.510 1.00 89.31 89 MET A N 1
ATOM 693 C CA . MET A 1 89 ? 9.195 4.633 -0.894 1.00 89.31 89 MET A CA 1
ATOM 694 C C . MET A 1 89 ? 7.863 4.042 -1.370 1.00 89.31 89 MET A C 1
ATOM 696 O O . MET A 1 89 ? 7.856 3.244 -2.299 1.00 89.31 89 MET A O 1
ATOM 700 N N . HIS A 1 90 ? 6.729 4.421 -0.760 1.00 87.31 90 HIS A N 1
ATOM 701 C CA . HIS A 1 90 ? 5.428 3.918 -1.215 1.00 87.31 90 HIS A CA 1
ATOM 702 C C . HIS A 1 90 ? 5.157 4.340 -2.667 1.00 87.31 90 HIS A C 1
ATOM 704 O O . HIS A 1 90 ? 4.766 3.512 -3.484 1.00 87.31 90 HIS A O 1
ATOM 710 N N . ILE A 1 91 ? 5.427 5.609 -2.986 1.00 89.44 91 ILE A N 1
ATOM 711 C CA . ILE A 1 91 ? 5.296 6.172 -4.334 1.00 89.44 91 ILE A CA 1
ATOM 712 C C . ILE A 1 91 ? 6.245 5.472 -5.313 1.00 89.44 91 ILE A C 1
ATOM 714 O O . ILE A 1 91 ? 5.808 5.059 -6.381 1.00 89.44 91 ILE A O 1
ATOM 718 N N . GLU A 1 92 ? 7.518 5.292 -4.954 1.00 90.69 92 GLU A N 1
ATOM 719 C CA . GLU A 1 92 ? 8.513 4.623 -5.806 1.00 90.69 92 GLU A CA 1
ATOM 720 C C . GLU A 1 92 ? 8.092 3.196 -6.178 1.00 90.69 92 GLU A C 1
ATOM 722 O O . GLU A 1 92 ? 8.135 2.826 -7.352 1.00 90.69 92 GLU A O 1
ATOM 727 N N . TYR A 1 93 ? 7.627 2.403 -5.207 1.00 90.25 93 TYR A N 1
ATOM 728 C CA . TYR A 1 93 ? 7.159 1.042 -5.478 1.00 90.25 93 TYR A CA 1
ATOM 729 C C . TYR A 1 93 ? 5.882 1.012 -6.319 1.00 90.25 93 TYR A C 1
ATOM 731 O O . TYR A 1 93 ? 5.755 0.145 -7.183 1.00 90.25 93 TYR A O 1
ATOM 739 N N . LEU A 1 94 ? 4.956 1.952 -6.105 1.00 89.00 94 LEU A N 1
ATOM 740 C CA . LEU A 1 94 ? 3.751 2.074 -6.927 1.00 89.00 94 LEU A CA 1
ATOM 741 C C . LEU A 1 94 ? 4.081 2.453 -8.371 1.00 89.00 94 LEU A C 1
ATOM 743 O O . LEU A 1 94 ? 3.550 1.835 -9.287 1.00 89.00 94 LEU A O 1
ATOM 747 N N . LEU A 1 95 ? 4.993 3.405 -8.585 1.00 89.00 95 LEU A N 1
ATOM 748 C CA . LEU A 1 95 ? 5.454 3.793 -9.921 1.00 89.00 95 LEU A CA 1
ATOM 749 C C . LEU A 1 95 ? 6.144 2.628 -10.633 1.00 89.00 95 LEU A C 1
ATOM 751 O O . LEU A 1 95 ? 5.858 2.354 -11.800 1.00 89.00 95 LEU A O 1
ATOM 755 N N . ALA A 1 96 ? 7.022 1.908 -9.929 1.00 88.69 96 ALA A N 1
ATOM 756 C CA . ALA A 1 96 ? 7.693 0.735 -10.475 1.00 88.69 96 ALA A CA 1
ATOM 757 C C . ALA A 1 96 ? 6.686 -0.359 -10.866 1.00 88.69 9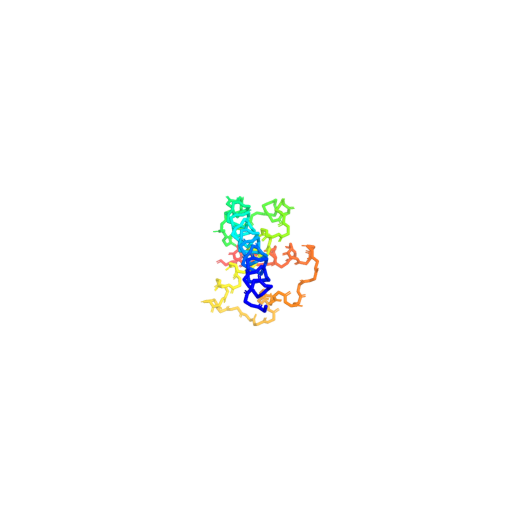6 ALA A C 1
ATOM 759 O O . ALA A 1 96 ? 6.803 -0.948 -11.941 1.00 88.69 96 ALA A O 1
ATOM 760 N N . ALA A 1 97 ? 5.675 -0.603 -10.029 1.00 87.81 97 ALA A N 1
ATOM 761 C CA . ALA A 1 97 ? 4.613 -1.557 -10.318 1.00 87.81 97 ALA A CA 1
ATOM 762 C C . ALA A 1 97 ? 3.757 -1.117 -11.515 1.00 87.81 97 ALA A C 1
ATOM 764 O O . ALA A 1 97 ? 3.624 -1.877 -12.471 1.00 87.81 97 ALA A O 1
ATOM 765 N N . ALA A 1 98 ? 3.260 0.124 -11.519 1.00 87.06 98 ALA A N 1
ATOM 766 C CA . ALA A 1 98 ? 2.490 0.699 -12.624 1.00 87.06 98 ALA A CA 1
ATOM 767 C C . ALA A 1 98 ? 3.245 0.612 -13.960 1.00 87.06 98 ALA A C 1
ATOM 769 O O . ALA A 1 98 ? 2.685 0.177 -14.965 1.00 87.06 98 ALA A O 1
ATOM 770 N N . THR A 1 99 ? 4.542 0.936 -13.962 1.00 86.62 99 THR A N 1
ATOM 771 C CA . THR A 1 99 ? 5.405 0.831 -15.149 1.00 86.62 99 THR A CA 1
ATOM 772 C C . THR A 1 99 ? 5.500 -0.606 -15.659 1.00 86.62 99 THR A C 1
ATOM 774 O O . THR A 1 99 ? 5.424 -0.831 -16.865 1.00 86.62 99 THR A O 1
ATOM 777 N N . ARG A 1 100 ? 5.617 -1.599 -14.764 1.00 85.38 100 ARG A N 1
ATOM 778 C CA . ARG A 1 100 ? 5.637 -3.017 -15.163 1.00 85.38 100 ARG A CA 1
ATOM 779 C C . ARG A 1 100 ? 4.349 -3.449 -15.847 1.00 85.38 100 ARG A C 1
ATOM 781 O O . ARG A 1 100 ? 4.421 -4.216 -16.800 1.00 85.38 100 ARG A O 1
ATOM 788 N N . TYR A 1 101 ? 3.199 -2.987 -15.364 1.00 84.50 101 TYR A N 1
ATOM 789 C CA . TYR A 1 101 ? 1.917 -3.316 -15.985 1.00 84.50 101 TYR A CA 1
ATOM 790 C C . TYR A 1 101 ? 1.737 -2.611 -17.327 1.00 84.50 101 TYR A C 1
ATOM 792 O O . TYR A 1 101 ? 1.235 -3.230 -18.251 1.00 84.50 101 TYR A O 1
ATOM 800 N N . LYS A 1 102 ? 2.191 -1.356 -17.459 1.00 79.88 102 LYS A N 1
ATOM 801 C CA . LYS A 1 102 ? 2.172 -0.619 -18.736 1.00 79.88 102 LYS A CA 1
ATOM 802 C C . LYS A 1 102 ? 3.097 -1.226 -19.799 1.00 79.88 102 LYS A C 1
ATOM 804 O O . LYS A 1 102 ? 2.844 -1.057 -20.984 1.00 79.88 102 LYS A O 1
ATOM 809 N N . ALA A 1 103 ? 4.188 -1.870 -19.385 1.00 76.44 103 ALA A N 1
ATOM 810 C CA . ALA A 1 103 ? 5.171 -2.473 -20.287 1.00 76.44 103 ALA A CA 1
ATOM 811 C C . ALA A 1 103 ? 4.811 -3.898 -20.755 1.00 76.44 103 ALA A C 1
ATOM 813 O O . ALA A 1 103 ? 5.537 -4.455 -21.579 1.00 76.44 103 ALA A O 1
ATOM 814 N N . ARG A 1 104 ? 3.753 -4.497 -20.202 1.00 67.75 104 ARG A N 1
ATOM 815 C CA . ARG A 1 104 ? 3.218 -5.803 -20.609 1.00 67.75 104 ARG A CA 1
ATOM 816 C C . ARG A 1 104 ? 2.070 -5.619 -21.591 1.00 67.75 104 ARG A C 1
ATOM 818 O O . ARG A 1 104 ? 1.985 -6.463 -22.505 1.00 67.75 104 ARG A O 1
#

Solvent-accessible surface area (backbone atoms only — not comparable to full-atom values): 6289 Å² total; per-residue (Å²): 115,74,66,63,52,55,52,52,52,52,54,52,50,53,55,49,52,55,53,48,53,53,49,52,49,54,50,48,54,57,59,65,72,50,79,78,65,80,97,56,74,72,58,54,73,67,68,58,69,70,56,55,68,70,49,46,52,48,51,49,52,52,50,39,58,55,48,70,82,42,102,62,61,77,92,75,48,68,74,60,70,93,76,57,87,48,68,68,53,46,40,53,50,46,52,53,50,18,50,54,57,72,75,106

Radius of gyration: 21.09 Å; Cα contacts (8 Å, |Δi|>4): 53; chains: 1; bounding box: 35×27×71 Å